Protein AF-A0A0T9RQ94-F1 (afdb_monomer_lite)

Structure (mmCIF, N/CA/C/O backbone):
data_AF-A0A0T9RQ94-F1
#
_entry.id   AF-A0A0T9RQ94-F1
#
loop_
_atom_site.group_PDB
_atom_site.id
_atom_site.type_symbol
_atom_site.label_atom_id
_atom_site.label_alt_id
_atom_site.label_comp_id
_atom_site.label_asym_id
_atom_site.label_entity_id
_atom_site.label_seq_id
_atom_site.pdbx_PDB_ins_code
_atom_site.Cartn_x
_atom_site.Cartn_y
_atom_site.Cartn_z
_atom_site.occupancy
_atom_site.B_iso_or_equiv
_atom_site.auth_seq_id
_atom_site.auth_comp_id
_atom_site.auth_asym_id
_atom_site.auth_atom_id
_atom_site.pdbx_PDB_model_num
ATOM 1 N N . MET A 1 1 ? -11.930 14.165 9.363 1.00 84.38 1 MET A N 1
ATOM 2 C CA . MET A 1 1 ? -12.222 12.716 9.436 1.00 84.38 1 MET A CA 1
ATOM 3 C C . MET A 1 1 ? -11.243 11.878 8.611 1.00 84.38 1 MET A C 1
ATOM 5 O O . MET A 1 1 ? -10.453 11.165 9.208 1.00 84.38 1 MET A O 1
ATOM 9 N N . ALA A 1 2 ? -11.200 12.005 7.276 1.00 91.44 2 ALA A N 1
ATOM 10 C CA . ALA A 1 2 ? -10.333 11.176 6.416 1.00 91.44 2 ALA A CA 1
ATOM 11 C C . ALA A 1 2 ? -8.835 11.224 6.786 1.00 91.44 2 ALA A C 1
ATOM 13 O O . ALA A 1 2 ? -8.189 10.189 6.918 1.00 91.44 2 ALA A O 1
ATOM 14 N N . GLN A 1 3 ? -8.295 12.425 7.026 1.00 94.50 3 GLN A N 1
ATOM 15 C CA . GLN A 1 3 ? -6.906 12.604 7.465 1.00 94.50 3 GLN A CA 1
ATOM 16 C C . GLN A 1 3 ? -6.615 11.885 8.790 1.00 94.50 3 GLN A C 1
ATOM 18 O O . GLN A 1 3 ? -5.543 11.311 8.949 1.00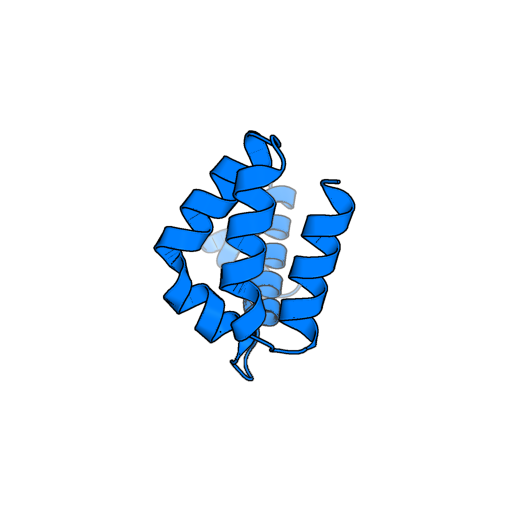 94.50 3 GLN A O 1
ATOM 23 N N . GLN A 1 4 ? -7.568 11.893 9.726 1.00 95.75 4 GLN A N 1
ATOM 24 C CA . GLN A 1 4 ? -7.407 11.249 11.027 1.00 95.75 4 GLN A CA 1
ATOM 25 C C . GLN A 1 4 ? -7.301 9.729 10.867 1.00 95.75 4 GLN A C 1
ATOM 27 O O . GLN A 1 4 ? -6.346 9.136 11.353 1.00 95.75 4 GLN A O 1
ATOM 32 N N . LEU A 1 5 ? -8.198 9.123 10.083 1.00 95.69 5 LEU A N 1
ATOM 33 C CA . LEU A 1 5 ? -8.158 7.690 9.777 1.00 95.69 5 LEU A CA 1
ATOM 34 C C . LEU A 1 5 ? -6.854 7.289 9.072 1.00 95.69 5 LEU A C 1
ATOM 36 O O . LEU A 1 5 ? -6.280 6.250 9.391 1.00 95.69 5 LEU A O 1
ATOM 40 N N . ALA A 1 6 ? -6.341 8.120 8.162 1.00 95.12 6 ALA A N 1
ATOM 41 C CA . ALA A 1 6 ? -5.050 7.876 7.518 1.00 95.12 6 ALA A CA 1
ATOM 42 C C . ALA A 1 6 ? -3.874 7.945 8.511 1.00 95.12 6 ALA A C 1
ATOM 44 O O . ALA A 1 6 ? -2.968 7.110 8.464 1.00 95.12 6 ALA A O 1
ATOM 45 N N . LEU A 1 7 ? -3.887 8.917 9.430 1.00 95.81 7 LEU A N 1
ATOM 46 C CA . LEU A 1 7 ? -2.870 9.041 10.477 1.00 95.81 7 LEU A CA 1
ATOM 47 C C . LEU A 1 7 ? -2.928 7.880 11.469 1.00 95.81 7 LEU A C 1
ATOM 49 O O . LEU A 1 7 ? -1.878 7.380 11.871 1.00 95.81 7 LEU A O 1
ATOM 53 N N . ASP A 1 8 ? -4.122 7.426 11.836 1.00 94.81 8 ASP A N 1
ATOM 54 C CA . ASP A 1 8 ? -4.286 6.268 12.710 1.00 94.81 8 ASP A CA 1
ATOM 55 C C . ASP A 1 8 ? -3.770 5.003 12.026 1.00 94.81 8 ASP A C 1
ATOM 57 O O . ASP A 1 8 ? -2.983 4.276 12.631 1.00 94.81 8 ASP A O 1
ATOM 61 N N . PHE A 1 9 ? -4.049 4.816 10.730 1.00 94.44 9 PHE A N 1
ATOM 62 C CA . PHE A 1 9 ? -3.444 3.736 9.947 1.00 94.44 9 PHE A CA 1
ATOM 63 C C . PHE A 1 9 ? -1.916 3.792 9.941 1.00 94.44 9 PHE A C 1
ATOM 65 O O . PHE A 1 9 ? -1.239 2.808 10.243 1.00 94.44 9 PHE A O 1
ATOM 72 N N . TYR A 1 10 ? -1.352 4.969 9.681 1.00 94.00 10 TYR A N 1
ATOM 73 C CA . TYR A 1 10 ? 0.093 5.172 9.719 1.00 94.00 10 TYR A CA 1
ATOM 74 C C . TYR A 1 10 ? 0.699 4.859 11.098 1.00 94.00 10 TYR A C 1
ATOM 76 O O . TYR A 1 10 ? 1.760 4.232 11.184 1.00 94.00 10 TYR A O 1
ATOM 84 N N . ARG A 1 11 ? 0.025 5.249 12.187 1.00 94.19 11 ARG A N 1
ATOM 85 C CA . ARG A 1 11 ? 0.450 4.921 13.557 1.00 94.19 11 ARG A CA 1
ATOM 86 C C . ARG A 1 11 ? 0.458 3.414 13.797 1.00 94.19 11 ARG A C 1
ATOM 88 O O . ARG A 1 11 ? 1.406 2.926 14.413 1.00 94.19 11 ARG A O 1
ATOM 95 N N . MET A 1 12 ? -0.524 2.670 13.283 1.00 94.19 12 MET A N 1
ATOM 96 C CA . MET A 1 12 ? -0.533 1.202 13.373 1.00 94.19 12 MET A CA 1
ATOM 97 C C . MET A 1 12 ? 0.694 0.589 12.696 1.00 94.19 12 MET A C 1
ATOM 99 O O . MET A 1 12 ? 1.384 -0.230 13.304 1.00 94.19 12 MET A O 1
ATOM 103 N N . LEU A 1 13 ? 1.024 1.048 11.481 1.00 91.88 13 LEU A N 1
ATOM 104 C CA . LEU A 1 13 ? 2.214 0.591 10.754 1.00 91.88 13 LEU A CA 1
ATOM 105 C C . LEU A 1 13 ? 3.508 0.902 11.524 1.00 91.88 13 LEU A C 1
ATOM 107 O O . LEU A 1 13 ? 4.399 0.061 11.620 1.00 91.88 13 LEU A O 1
ATOM 111 N N . LYS A 1 14 ? 3.622 2.109 12.095 1.00 91.38 14 LYS A N 1
ATOM 112 C CA . LYS A 1 14 ? 4.820 2.537 12.838 1.00 91.38 14 LYS A CA 1
ATOM 113 C C . LYS A 1 14 ? 5.011 1.807 14.158 1.00 91.38 14 LYS A C 1
ATOM 115 O O . LYS A 1 14 ? 6.142 1.484 14.508 1.00 91.38 14 LYS A O 1
ATOM 120 N N . THR A 1 15 ? 3.925 1.560 14.878 1.00 93.62 15 THR A N 1
ATOM 121 C CA . THR A 1 15 ? 3.950 0.853 16.168 1.00 93.62 15 THR A CA 1
ATOM 122 C C . THR A 1 15 ? 3.959 -0.665 16.009 1.00 93.62 15 THR A C 1
ATOM 124 O O . THR A 1 15 ? 4.130 -1.374 16.997 1.00 93.62 15 THR A O 1
ATOM 127 N N . LYS A 1 16 ? 3.780 -1.168 14.780 1.00 92.38 16 LYS A N 1
ATOM 128 C CA . LYS A 1 16 ? 3.619 -2.592 14.456 1.00 92.38 16 LYS A CA 1
ATOM 129 C C . LYS A 1 16 ? 2.473 -3.267 15.215 1.00 92.38 16 LYS A C 1
ATOM 131 O O . LYS A 1 16 ? 2.479 -4.482 15.427 1.00 92.38 16 LYS A O 1
ATOM 136 N N . ASN A 1 17 ? 1.481 -2.485 15.635 1.00 92.25 17 ASN A N 1
ATOM 137 C CA . ASN A 1 17 ? 0.391 -2.978 16.458 1.00 92.25 17 ASN A CA 1
ATOM 138 C C . ASN A 1 17 ? -0.785 -3.453 15.594 1.00 92.25 17 ASN A C 1
ATOM 140 O O . ASN A 1 17 ? -1.712 -2.697 15.302 1.00 92.25 17 ASN A O 1
ATOM 144 N N . LYS A 1 18 ? -0.753 -4.732 15.203 1.00 92.81 18 LYS A N 1
ATOM 145 C CA . LYS A 1 18 ? -1.792 -5.355 14.365 1.00 92.81 18 LYS A CA 1
ATOM 146 C C . LYS A 1 18 ? -3.185 -5.388 14.999 1.00 92.81 18 LYS A C 1
ATOM 148 O O . LYS A 1 18 ? -4.166 -5.503 14.274 1.00 92.81 18 LYS A O 1
ATOM 153 N N . THR A 1 19 ? -3.300 -5.298 16.327 1.00 93.62 19 THR A N 1
ATOM 154 C CA . THR A 1 19 ? -4.606 -5.403 17.008 1.00 93.62 19 THR A CA 1
ATOM 155 C C . THR A 1 19 ? -5.508 -4.208 16.718 1.00 93.62 19 THR A C 1
ATOM 157 O O . THR A 1 19 ? -6.725 -4.319 16.828 1.00 93.62 19 THR A O 1
ATOM 160 N N . LEU A 1 20 ? -4.919 -3.088 16.294 1.00 93.75 20 LEU A N 1
ATOM 161 C CA . LEU A 1 20 ? -5.633 -1.873 15.922 1.00 93.75 20 LEU A CA 1
ATOM 162 C C . LEU A 1 20 ? -6.276 -1.958 14.525 1.00 93.75 20 LEU A C 1
ATOM 164 O O . LEU A 1 20 ? -7.130 -1.131 14.211 1.00 93.75 20 LEU A O 1
ATOM 168 N N . LEU A 1 21 ? -5.915 -2.956 13.705 1.00 95.06 21 LEU A N 1
ATOM 169 C CA . LEU A 1 21 ? -6.368 -3.055 12.314 1.00 95.06 21 LEU A CA 1
ATOM 170 C C . LEU A 1 21 ? -7.885 -3.284 12.204 1.00 95.06 21 LEU A C 1
ATOM 172 O O . LEU A 1 21 ? -8.552 -2.582 11.450 1.00 95.06 21 LEU A O 1
ATOM 176 N N . ASN A 1 22 ? -8.445 -4.200 12.999 1.00 94.69 22 ASN A N 1
ATOM 177 C CA . ASN A 1 22 ? -9.892 -4.454 13.011 1.00 94.69 22 ASN A CA 1
ATOM 178 C C . ASN A 1 22 ? -10.700 -3.240 13.512 1.00 94.69 22 ASN A C 1
ATOM 180 O O . ASN A 1 22 ? -11.639 -2.840 12.826 1.00 94.69 22 ASN A O 1
ATOM 184 N N . PRO A 1 23 ? -10.342 -2.598 14.645 1.00 95.38 23 PRO A N 1
ATOM 185 C CA . PRO A 1 23 ? -10.960 -1.335 15.046 1.00 95.38 23 PRO A CA 1
ATOM 186 C C . PRO A 1 23 ? -10.896 -0.255 13.964 1.00 95.38 23 PRO A C 1
ATOM 188 O O . PRO A 1 23 ? -11.851 0.494 13.776 1.00 95.38 23 PRO A O 1
ATOM 191 N N . TRP A 1 24 ? -9.785 -0.172 13.229 1.00 96.56 24 TRP A N 1
ATOM 192 C CA . TRP A 1 24 ? -9.648 0.795 12.147 1.00 96.56 24 TRP A CA 1
ATOM 193 C C . TRP A 1 24 ? -10.623 0.529 10.995 1.00 96.56 24 TRP A C 1
ATOM 195 O O . TRP A 1 24 ? -11.249 1.474 10.520 1.00 96.56 24 TRP A O 1
ATOM 205 N N . PHE A 1 25 ? -10.809 -0.731 10.592 1.00 96.56 25 PHE A N 1
ATOM 206 C CA . PHE A 1 25 ? -11.804 -1.101 9.582 1.00 96.56 25 PHE A CA 1
ATOM 207 C C . PHE A 1 25 ? -13.227 -0.700 9.988 1.00 96.56 25 PHE A C 1
ATOM 209 O O . PHE A 1 25 ? -13.930 -0.057 9.205 1.00 96.56 25 PHE A O 1
ATOM 216 N N . ILE A 1 26 ? -13.610 -0.963 11.242 1.00 95.88 26 ILE A N 1
ATOM 217 C CA . ILE A 1 26 ? -14.909 -0.546 11.793 1.00 95.88 26 ILE A CA 1
ATOM 218 C C . ILE A 1 26 ? -15.055 0.979 11.709 1.00 95.88 26 ILE A C 1
ATOM 220 O O . ILE A 1 26 ? -16.016 1.473 11.120 1.00 95.88 26 ILE A O 1
ATOM 224 N N . ASN A 1 27 ? -14.056 1.731 12.180 1.00 96.00 27 ASN A N 1
ATOM 225 C CA . ASN A 1 27 ? -14.081 3.197 12.143 1.00 96.00 27 ASN A CA 1
ATOM 226 C C . ASN A 1 27 ? -14.181 3.756 10.713 1.00 96.00 27 ASN A C 1
ATOM 228 O O . ASN A 1 27 ? -14.826 4.781 10.489 1.00 96.00 27 ASN A O 1
ATOM 232 N N . VAL A 1 28 ? -13.547 3.107 9.730 1.00 96.88 28 VAL A N 1
ATOM 233 C CA . VAL A 1 28 ? -13.685 3.485 8.316 1.00 96.88 28 VAL A CA 1
ATOM 234 C C . VAL A 1 28 ? -15.097 3.182 7.813 1.00 96.88 28 VAL A C 1
ATOM 236 O O . VAL A 1 28 ? -15.687 4.036 7.143 1.00 96.88 28 VAL A O 1
ATOM 239 N N . SER A 1 29 ? -15.663 2.024 8.164 1.00 95.19 29 SER A N 1
ATOM 240 C CA . SER A 1 29 ? -17.025 1.637 7.777 1.00 95.19 29 SER A CA 1
ATOM 241 C C . SER A 1 29 ? -18.078 2.625 8.295 1.00 95.19 29 SER A C 1
ATOM 243 O O . SER A 1 29 ? -18.971 3.015 7.547 1.00 95.19 29 SER A O 1
ATOM 245 N N . GLU A 1 30 ? -17.901 3.156 9.505 1.00 95.38 30 GLU A N 1
ATOM 246 C CA . GLU A 1 30 ? -18.821 4.116 10.129 1.00 95.38 30 GLU A CA 1
ATOM 247 C C . GLU A 1 30 ? -18.572 5.574 9.701 1.00 95.38 30 GLU A C 1
ATOM 249 O O . GLU A 1 30 ? -19.401 6.451 9.933 1.00 95.38 30 GLU A O 1
ATOM 254 N N . SER A 1 31 ? -17.448 5.860 9.035 1.00 94.25 31 SER A N 1
ATOM 255 C CA . SER A 1 31 ? -17.045 7.235 8.700 1.00 94.25 31 SER A CA 1
ATOM 256 C C . SER A 1 31 ? -17.893 7.925 7.623 1.00 94.25 31 SER A C 1
ATOM 258 O O . SER A 1 31 ? -17.754 9.134 7.428 1.00 94.25 31 SER A O 1
ATOM 260 N N . GLY A 1 32 ? -18.708 7.173 6.874 1.00 93.69 32 GLY A N 1
ATOM 261 C CA . GLY A 1 32 ? -19.466 7.668 5.716 1.00 93.69 32 GLY A CA 1
ATOM 262 C C . GLY A 1 32 ? -18.607 8.048 4.497 1.00 93.69 32 GLY A C 1
ATOM 263 O O . GLY A 1 32 ? -19.128 8.566 3.509 1.00 93.69 32 GLY A O 1
ATOM 264 N N . LEU A 1 33 ? -17.290 7.809 4.538 1.00 95.69 33 LEU A N 1
ATOM 265 C CA . LEU A 1 33 ? -16.356 8.139 3.461 1.00 95.69 33 LEU A CA 1
ATOM 266 C C . LEU A 1 33 ? -16.314 7.012 2.423 1.00 95.69 33 LEU A C 1
ATOM 268 O O . LEU A 1 33 ? -15.454 6.138 2.490 1.00 95.69 33 LEU A O 1
ATOM 272 N N . ILE A 1 34 ? -17.223 7.053 1.447 1.00 95.62 34 ILE A N 1
ATOM 273 C CA . ILE A 1 34 ? -17.442 5.973 0.463 1.00 95.62 34 ILE A CA 1
ATOM 274 C C . ILE A 1 34 ? -16.144 5.514 -0.220 1.00 95.62 34 ILE A C 1
ATOM 276 O O . ILE A 1 34 ? -15.896 4.315 -0.342 1.00 95.62 34 ILE A O 1
ATOM 280 N N . ASP A 1 35 ? -15.287 6.444 -0.644 1.00 94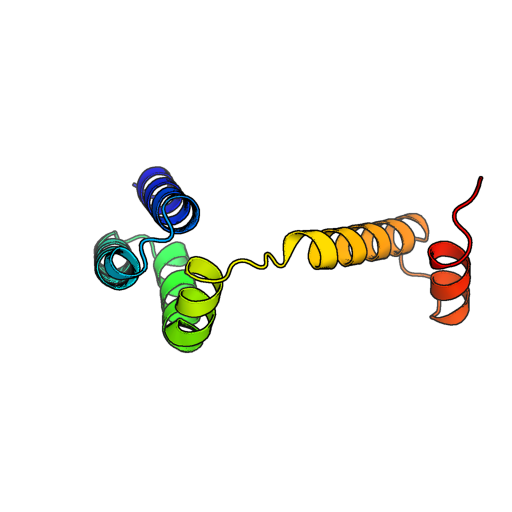.94 35 ASP A N 1
ATOM 281 C CA . ASP A 1 35 ? -14.034 6.079 -1.315 1.00 94.94 35 ASP A CA 1
ATOM 282 C C . ASP A 1 35 ? -13.058 5.365 -0.373 1.00 94.94 35 ASP A C 1
ATOM 284 O O . ASP A 1 35 ? -12.407 4.400 -0.770 1.00 94.94 35 ASP A O 1
ATOM 288 N N . LEU A 1 36 ? -12.998 5.781 0.894 1.00 95.25 36 LEU A N 1
ATOM 289 C CA . LEU 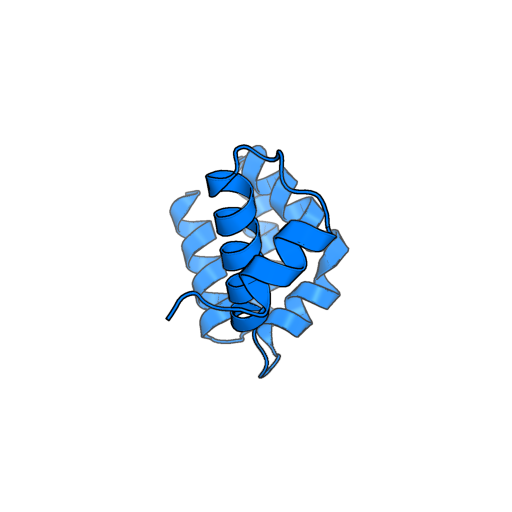A 1 36 ? -12.151 5.134 1.893 1.00 95.25 36 LEU A CA 1
ATOM 290 C C . LEU A 1 36 ? -12.718 3.772 2.315 1.00 95.25 36 LEU A C 1
ATOM 292 O O . LEU A 1 36 ? -11.951 2.834 2.504 1.00 95.25 36 LEU A O 1
ATOM 296 N N . GLN A 1 37 ? -14.043 3.640 2.394 1.00 96.75 37 GLN A N 1
ATOM 297 C CA . GLN A 1 37 ? -14.728 2.369 2.645 1.00 96.75 37 GLN A CA 1
ATOM 298 C C . GLN A 1 37 ? -14.439 1.341 1.547 1.00 96.75 37 GLN A C 1
ATOM 300 O O . GLN A 1 37 ? -14.140 0.191 1.853 1.00 96.75 37 GLN A O 1
ATOM 305 N N . ARG A 1 38 ? -14.454 1.745 0.268 1.00 96.38 38 ARG A N 1
ATOM 306 C CA . ARG A 1 38 ? -14.084 0.852 -0.848 1.00 96.38 38 ARG A CA 1
ATOM 307 C C . ARG A 1 38 ? -12.639 0.371 -0.744 1.00 96.38 38 ARG A C 1
ATOM 309 O O . ARG A 1 38 ? -12.368 -0.802 -0.984 1.00 96.38 38 ARG A O 1
ATOM 316 N N . VAL A 1 39 ? -11.721 1.268 -0.385 1.00 95.12 39 VAL A N 1
ATOM 317 C CA . VAL A 1 39 ? -10.313 0.913 -0.157 1.00 95.12 39 VAL A CA 1
ATOM 318 C C . VAL A 1 39 ? -10.193 -0.067 1.012 1.00 95.12 39 VAL A C 1
ATOM 320 O O . VAL A 1 39 ? -9.541 -1.099 0.871 1.00 95.12 39 VAL A O 1
ATOM 323 N N . ALA A 1 40 ? -10.862 0.217 2.132 1.00 95.88 40 ALA A N 1
ATOM 324 C CA . ALA A 1 40 ? -10.877 -0.652 3.304 1.00 95.88 40 ALA A CA 1
ATOM 325 C C . ALA A 1 40 ? -11.445 -2.044 2.998 1.00 95.88 40 ALA A C 1
ATOM 327 O O . ALA A 1 40 ? -10.845 -3.024 3.413 1.00 95.88 40 ALA A O 1
ATOM 328 N N . ALA A 1 41 ? -12.508 -2.153 2.199 1.00 95.31 41 ALA A N 1
ATOM 329 C CA . ALA A 1 41 ? -13.069 -3.444 1.798 1.00 95.31 41 ALA A CA 1
ATOM 330 C C . ALA A 1 41 ? -12.061 -4.309 1.015 1.00 95.31 41 ALA A C 1
ATOM 332 O O . ALA A 1 41 ? -11.945 -5.510 1.254 1.00 95.31 41 ALA A O 1
ATOM 333 N N . GLY A 1 42 ? -11.283 -3.701 0.111 1.00 95.62 42 GLY A N 1
ATOM 334 C CA . GLY A 1 42 ? -10.184 -4.405 -0.558 1.00 95.62 42 GLY A CA 1
ATOM 335 C C . GLY A 1 42 ? -9.093 -4.824 0.431 1.00 95.62 42 GLY A C 1
ATOM 336 O O . GLY A 1 42 ? -8.647 -5.967 0.429 1.00 95.62 42 GLY A O 1
ATOM 337 N N . MET A 1 43 ? -8.719 -3.927 1.342 1.00 95.75 43 MET A N 1
ATOM 338 C CA . MET A 1 43 ? -7.736 -4.221 2.386 1.00 95.75 43 MET A CA 1
ATOM 339 C C . MET A 1 43 ? -8.188 -5.337 3.341 1.00 95.75 43 MET A C 1
ATOM 341 O O . MET A 1 43 ? -7.353 -6.128 3.769 1.00 95.75 43 MET A O 1
ATOM 345 N N . GLU A 1 44 ? -9.479 -5.440 3.659 1.00 95.19 44 GLU A N 1
ATOM 346 C CA . GLU A 1 44 ? -10.033 -6.535 4.466 1.00 95.19 44 GLU A CA 1
ATOM 347 C C . GLU A 1 44 ? -9.860 -7.891 3.776 1.00 95.19 44 GLU A C 1
ATOM 349 O O . GLU A 1 44 ? -9.481 -8.861 4.434 1.00 95.19 44 GLU A O 1
ATOM 354 N N . SER A 1 45 ? -10.049 -7.962 2.450 1.00 95.12 45 SER A N 1
ATOM 355 C CA . SER A 1 45 ? -9.790 -9.201 1.698 1.00 95.12 45 SER A CA 1
ATOM 356 C C . SER A 1 45 ? -8.320 -9.638 1.753 1.00 95.12 45 SER A C 1
ATOM 358 O O . SER A 1 45 ? -8.035 -10.834 1.781 1.00 95.12 45 SER A O 1
ATOM 360 N N . ASP A 1 46 ? -7.402 -8.677 1.891 1.00 95.56 46 ASP A N 1
ATOM 361 C CA . ASP A 1 46 ? -5.959 -8.895 2.024 1.00 95.56 46 ASP A CA 1
ATOM 362 C C . ASP A 1 46 ? -5.464 -8.800 3.484 1.00 95.56 46 ASP A C 1
ATOM 364 O O . ASP A 1 46 ? -4.260 -8.659 3.734 1.00 95.56 46 ASP A O 1
ATOM 368 N N . ALA A 1 47 ? -6.355 -8.890 4.482 1.00 93.62 47 ALA A N 1
ATOM 369 C CA . ALA A 1 47 ? -6.021 -8.604 5.881 1.00 93.62 47 ALA A CA 1
ATOM 370 C C . ALA A 1 47 ? -4.836 -9.432 6.408 1.00 93.62 47 ALA A C 1
ATOM 372 O O . ALA A 1 47 ? -3.996 -8.908 7.139 1.00 93.62 47 ALA A O 1
ATOM 373 N N . ALA A 1 48 ? -4.714 -10.701 6.005 1.00 94.06 48 ALA A N 1
ATOM 374 C CA . ALA A 1 48 ? -3.586 -11.551 6.391 1.00 94.06 48 ALA A CA 1
ATOM 375 C C . ALA A 1 48 ? -2.239 -10.999 5.888 1.00 94.06 4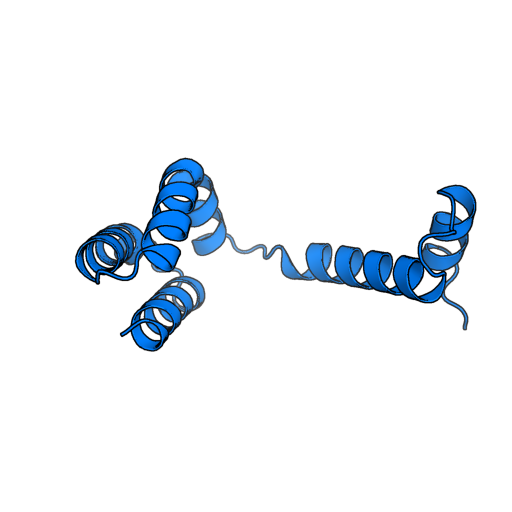8 ALA A C 1
ATOM 377 O O . ALA A 1 48 ? -1.267 -10.943 6.644 1.00 94.06 48 ALA A O 1
ATOM 378 N N . ALA A 1 49 ? -2.192 -10.535 4.636 1.00 93.62 49 ALA A N 1
ATOM 379 C CA . ALA A 1 49 ? -0.999 -9.927 4.055 1.00 93.62 49 ALA A CA 1
ATOM 380 C C . ALA A 1 49 ? -0.672 -8.583 4.721 1.00 93.62 49 ALA A C 1
ATOM 382 O O . ALA A 1 49 ? 0.496 -8.287 4.973 1.00 93.62 49 ALA A O 1
ATOM 383 N N . ILE A 1 50 ? -1.691 -7.790 5.066 1.00 93.88 50 ILE A N 1
ATOM 384 C CA . ILE A 1 50 ? -1.513 -6.513 5.773 1.00 93.88 50 ILE A CA 1
ATOM 385 C C . ILE A 1 50 ? -0.991 -6.738 7.194 1.00 93.88 50 ILE A C 1
ATOM 387 O O . ILE A 1 50 ? -0.078 -6.037 7.629 1.00 93.88 50 ILE A O 1
ATOM 391 N N . VAL A 1 51 ? -1.518 -7.730 7.913 1.00 94.44 51 VAL A N 1
ATOM 392 C CA . VAL A 1 51 ? -1.019 -8.106 9.243 1.00 94.44 51 VAL A CA 1
ATOM 393 C C . VAL A 1 51 ? 0.450 -8.513 9.172 1.00 94.44 51 VAL A C 1
ATOM 395 O O . VAL A 1 51 ? 1.248 -8.052 9.992 1.00 94.44 51 VAL A O 1
ATOM 398 N N . GLU A 1 52 ? 0.829 -9.318 8.180 1.00 93.31 52 GLU A N 1
ATOM 399 C CA . GLU A 1 52 ? 2.231 -9.682 7.982 1.00 93.31 52 GLU A CA 1
ATOM 400 C C . GLU A 1 52 ? 3.082 -8.454 7.632 1.00 93.31 52 GLU A C 1
ATOM 402 O O . GLU A 1 52 ? 4.145 -8.260 8.216 1.00 93.31 52 GLU A O 1
ATOM 407 N N . ALA A 1 53 ? 2.597 -7.555 6.772 1.00 91.56 53 ALA A N 1
ATOM 408 C CA . ALA A 1 53 ? 3.290 -6.308 6.449 1.00 91.56 53 ALA A CA 1
ATOM 409 C C . ALA A 1 53 ? 3.505 -5.400 7.678 1.00 91.56 53 ALA A C 1
ATOM 411 O O . ALA A 1 53 ? 4.531 -4.724 7.768 1.00 91.56 53 ALA A O 1
ATOM 412 N N . ILE A 1 54 ? 2.573 -5.399 8.638 1.00 93.12 54 ILE A N 1
ATOM 413 C CA . ILE A 1 54 ? 2.693 -4.672 9.913 1.00 93.12 54 ILE A CA 1
ATOM 414 C C . ILE A 1 54 ? 3.753 -5.317 10.815 1.00 93.12 54 ILE A C 1
ATOM 416 O O . ILE A 1 54 ? 4.580 -4.618 11.407 1.00 93.12 54 ILE A O 1
ATOM 420 N N . CYS A 1 55 ? 3.724 -6.642 10.958 1.00 92.25 55 CYS A N 1
ATOM 421 C CA . CYS A 1 55 ? 4.573 -7.353 11.915 1.00 92.25 55 CYS A CA 1
ATOM 422 C C . CYS A 1 55 ? 5.986 -7.629 11.392 1.00 92.25 55 CYS A C 1
ATOM 424 O O . CYS A 1 55 ? 6.923 -7.742 12.190 1.00 92.25 55 CYS A O 1
ATOM 426 N N . SER A 1 56 ? 6.161 -7.716 10.075 1.00 91.75 56 SER A N 1
ATOM 427 C CA . SER A 1 56 ? 7.425 -8.112 9.473 1.00 91.75 56 SER A CA 1
ATOM 428 C C . SER A 1 56 ? 8.566 -7.159 9.832 1.00 91.75 56 SER A C 1
ATOM 430 O O . SER A 1 56 ? 8.413 -5.953 10.075 1.00 91.75 56 SER A O 1
ATOM 432 N N . LYS A 1 57 ? 9.776 -7.717 9.872 1.00 90.25 57 LYS A N 1
ATOM 433 C CA . LYS A 1 57 ? 11.018 -6.935 9.937 1.00 90.25 57 LYS A CA 1
ATOM 434 C C . LYS A 1 57 ? 11.413 -6.371 8.572 1.00 90.25 57 LYS A C 1
ATOM 436 O O . LYS A 1 57 ? 12.197 -5.428 8.514 1.00 90.25 57 LYS A O 1
ATOM 441 N N . TRP A 1 58 ? 10.884 -6.948 7.497 1.00 88.25 58 TRP A N 1
ATOM 442 C CA . TRP A 1 58 ? 11.183 -6.555 6.130 1.00 88.25 58 TRP A CA 1
ATOM 443 C C . TRP A 1 58 ? 10.156 -5.542 5.639 1.00 88.25 58 TRP A C 1
ATOM 445 O O . TRP A 1 58 ? 8.972 -5.649 5.938 1.00 88.25 58 TRP A O 1
ATOM 455 N N . SER A 1 59 ? 10.615 -4.561 4.865 1.00 86.50 59 SER A N 1
ATOM 456 C CA . SER A 1 59 ? 9.732 -3.606 4.197 1.00 86.50 59 SER A CA 1
ATOM 457 C C . SER A 1 59 ? 9.834 -3.775 2.687 1.00 86.50 59 SER A C 1
ATOM 459 O O . SER A 1 59 ? 10.916 -4.039 2.161 1.00 86.50 59 SER A O 1
ATOM 461 N N . ASN A 1 60 ? 8.730 -3.539 1.977 1.00 89.94 60 ASN A N 1
ATOM 462 C CA . ASN A 1 60 ? 8.727 -3.526 0.513 1.00 89.94 60 ASN A CA 1
ATOM 463 C C . ASN A 1 60 ? 9.400 -2.262 -0.077 1.00 89.94 60 ASN A C 1
ATOM 465 O O . ASN A 1 60 ? 9.438 -2.080 -1.288 1.00 89.94 60 ASN A O 1
ATOM 469 N N . GLY A 1 61 ? 9.947 -1.369 0.760 1.00 90.88 61 GLY A N 1
ATOM 470 C CA . GLY A 1 61 ? 10.463 -0.065 0.332 1.00 90.88 61 GLY A CA 1
ATOM 471 C C . GLY A 1 61 ? 11.626 -0.142 -0.662 1.00 90.88 61 GLY A C 1
ATOM 472 O O . GLY A 1 61 ? 11.667 0.635 -1.611 1.00 90.88 61 GLY A O 1
ATOM 473 N N . VAL A 1 62 ? 12.546 -1.098 -0.494 1.00 92.31 62 VAL A N 1
ATOM 474 C CA . VAL A 1 62 ? 13.677 -1.285 -1.428 1.00 92.31 62 VAL A CA 1
ATOM 475 C C . VAL A 1 62 ? 13.179 -1.738 -2.802 1.00 92.31 62 VAL A C 1
ATOM 477 O O . VAL A 1 62 ? 13.600 -1.207 -3.830 1.00 92.31 62 VAL A O 1
ATOM 480 N N . VAL A 1 63 ? 12.244 -2.689 -2.816 1.00 94.00 63 VAL A N 1
ATOM 481 C CA . VAL A 1 63 ? 11.637 -3.215 -4.043 1.00 94.00 63 VAL A CA 1
ATOM 482 C C . VAL A 1 63 ? 10.852 -2.116 -4.756 1.00 94.00 63 VAL A C 1
ATOM 484 O O . VAL A 1 63 ? 11.076 -1.886 -5.945 1.00 94.00 63 VAL A O 1
ATOM 487 N N . GLU A 1 64 ? 10.015 -1.367 -4.035 1.00 94.88 64 GLU A N 1
ATOM 488 C CA . GLU A 1 64 ? 9.292 -0.219 -4.595 1.00 94.88 64 GLU A CA 1
ATOM 489 C C . GLU A 1 64 ? 10.239 0.873 -5.105 1.00 94.88 64 GLU A C 1
ATOM 491 O O . GLU A 1 64 ? 9.973 1.486 -6.139 1.00 94.88 64 GLU A O 1
ATOM 496 N N . GLY A 1 65 ? 11.386 1.078 -4.452 1.00 93.94 65 GLY A N 1
ATOM 497 C CA . GLY A 1 65 ? 12.440 1.968 -4.937 1.00 93.94 65 GLY A CA 1
ATOM 498 C C . GLY A 1 65 ? 12.970 1.549 -6.312 1.00 93.94 65 GLY A C 1
ATOM 499 O O . GLY A 1 65 ? 13.044 2.371 -7.232 1.00 93.94 65 GLY A O 1
ATOM 500 N N . HIS A 1 66 ? 13.271 0.260 -6.496 1.00 92.12 66 HIS A N 1
ATOM 501 C CA . HIS A 1 66 ? 13.682 -0.282 -7.795 1.00 92.12 66 HIS A CA 1
ATOM 502 C C . HIS A 1 66 ? 12.576 -0.168 -8.851 1.00 92.12 66 HIS A C 1
ATOM 504 O O . HIS A 1 66 ? 12.842 0.254 -9.980 1.00 92.12 66 HIS A O 1
ATOM 510 N N . VAL A 1 67 ? 11.330 -0.479 -8.486 1.00 93.50 67 VAL A N 1
ATOM 511 C CA . VAL A 1 67 ? 10.167 -0.340 -9.375 1.00 93.50 67 VAL A CA 1
ATOM 512 C C . VAL A 1 67 ? 9.968 1.120 -9.785 1.00 93.50 67 VAL A C 1
ATOM 514 O O . VAL A 1 67 ? 9.720 1.402 -10.960 1.00 93.50 67 VAL A O 1
ATOM 517 N N . ASN A 1 68 ? 10.117 2.067 -8.859 1.00 94.38 68 ASN A N 1
ATOM 518 C CA . ASN A 1 68 ? 9.998 3.490 -9.149 1.00 94.38 68 ASN A CA 1
ATOM 519 C C . ASN A 1 68 ? 11.116 3.972 -10.087 1.00 94.38 68 ASN A C 1
ATOM 521 O O . ASN A 1 68 ? 10.833 4.667 -11.065 1.00 94.38 68 ASN A O 1
ATOM 525 N N . ARG A 1 69 ? 12.366 3.537 -9.868 1.00 91.44 69 ARG A N 1
ATOM 526 C CA . ARG A 1 69 ? 13.489 3.810 -10.785 1.00 91.44 69 ARG A CA 1
ATOM 527 C C . ARG A 1 69 ? 13.209 3.270 -12.189 1.00 91.44 69 ARG A C 1
ATOM 529 O O . ARG A 1 69 ? 13.412 3.985 -13.170 1.00 91.44 69 ARG A O 1
ATOM 536 N N . LEU A 1 70 ? 12.692 2.046 -12.297 1.00 91.69 70 LEU A N 1
ATOM 537 C CA . LEU A 1 70 ? 12.318 1.445 -13.579 1.00 91.69 70 LEU A CA 1
ATOM 538 C C . LEU A 1 70 ? 11.194 2.232 -14.274 1.00 91.69 70 LEU A C 1
ATOM 540 O O . LEU A 1 70 ? 11.296 2.542 -15.464 1.00 91.69 70 LEU A O 1
ATOM 544 N N . LYS A 1 71 ? 10.134 2.592 -13.537 1.00 91.75 71 LYS A N 1
ATOM 545 C CA . LYS A 1 71 ? 9.026 3.420 -14.044 1.00 91.75 71 LYS A CA 1
ATOM 546 C C . LYS A 1 71 ? 9.535 4.779 -14.532 1.00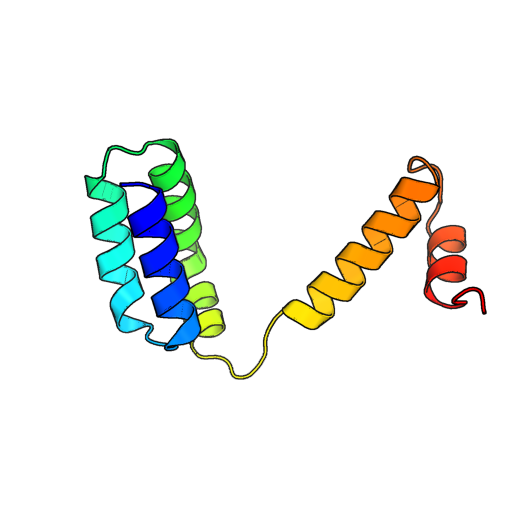 91.75 71 LYS A C 1
ATOM 548 O O . LYS A 1 71 ? 9.104 5.237 -15.589 1.00 91.75 71 LYS A O 1
ATOM 553 N N . MET A 1 72 ? 10.465 5.400 -13.808 1.00 93.38 72 MET A N 1
ATOM 554 C CA . MET A 1 72 ? 11.094 6.666 -14.187 1.00 93.38 72 MET A CA 1
ATOM 555 C C . MET A 1 72 ? 11.888 6.537 -15.495 1.00 93.38 72 MET A C 1
ATOM 557 O O . MET A 1 72 ? 11.625 7.296 -16.427 1.00 93.38 72 MET A O 1
ATOM 561 N N . LEU A 1 73 ? 12.753 5.525 -15.626 1.00 90.38 73 LEU A N 1
ATOM 562 C CA . LEU A 1 73 ? 13.498 5.263 -16.866 1.00 90.38 73 LEU A CA 1
ATOM 563 C C . LEU A 1 73 ? 12.566 5.041 -18.066 1.00 90.38 73 LEU A C 1
ATOM 565 O O . LEU A 1 73 ? 12.788 5.596 -19.141 1.00 90.38 73 LEU A O 1
ATOM 569 N N . LYS A 1 74 ? 11.480 4.281 -17.886 1.00 91.31 74 LYS A N 1
ATOM 570 C CA . LYS A 1 74 ? 10.474 4.072 -18.938 1.00 91.31 74 LYS A CA 1
ATOM 571 C C . LYS A 1 74 ? 9.763 5.378 -19.326 1.00 91.31 74 LYS A C 1
ATOM 573 O O . LYS A 1 74 ? 9.520 5.604 -20.513 1.00 91.31 74 LYS A O 1
ATOM 578 N N . ARG A 1 75 ? 9.452 6.245 -18.352 1.00 93.44 75 ARG A N 1
ATOM 579 C CA . ARG A 1 75 ? 8.827 7.566 -18.572 1.00 93.44 75 ARG A CA 1
ATOM 580 C C . ARG A 1 75 ? 9.755 8.541 -19.300 1.00 93.44 75 ARG A C 1
ATOM 582 O O . ARG A 1 75 ? 9.285 9.212 -20.210 1.00 93.44 75 ARG A O 1
ATOM 589 N N . GLN A 1 76 ? 11.055 8.553 -18.990 1.00 90.81 76 GLN A N 1
ATOM 590 C CA . GLN A 1 76 ? 12.057 9.348 -19.726 1.00 90.81 76 GLN A CA 1
ATOM 591 C C . GLN A 1 76 ? 12.117 8.997 -21.220 1.00 90.81 76 GLN A C 1
ATOM 593 O O . GLN A 1 76 ? 12.557 9.796 -22.039 1.00 90.81 76 GLN A O 1
ATOM 598 N N . MET A 1 77 ? 11.678 7.793 -21.581 1.00 89.50 77 MET A N 1
ATOM 599 C CA . MET A 1 77 ? 11.664 7.291 -22.954 1.00 89.50 77 MET A CA 1
ATOM 600 C C . MET A 1 77 ? 10.262 7.316 -23.570 1.00 89.50 77 MET A C 1
ATOM 602 O O . MET A 1 77 ? 10.022 6.639 -24.570 1.00 89.50 77 MET A O 1
ATOM 606 N N . TYR A 1 78 ? 9.321 8.041 -22.953 1.00 90.12 78 TYR A N 1
ATOM 607 C CA . TYR A 1 78 ? 7.925 8.146 -23.389 1.00 90.12 78 TYR A CA 1
ATOM 608 C C . TYR A 1 78 ? 7.246 6.781 -23.594 1.00 90.12 78 TYR A C 1
ATOM 610 O O . TYR A 1 78 ? 6.404 6.614 -24.472 1.00 90.12 78 TYR A O 1
ATOM 618 N N . GLY A 1 79 ? 7.654 5.767 -22.823 1.00 86.31 79 GLY A N 1
ATOM 619 C CA . GLY A 1 79 ? 7.128 4.406 -22.942 1.00 86.31 79 GLY A CA 1
ATOM 620 C C . GLY A 1 79 ? 7.594 3.624 -24.175 1.00 86.31 79 GLY A C 1
ATOM 621 O O . GLY A 1 79 ? 7.188 2.476 -24.323 1.00 86.31 79 GLY A O 1
ATOM 622 N N . ARG A 1 80 ? 8.469 4.186 -25.020 1.00 86.00 80 ARG A N 1
ATOM 623 C CA . ARG A 1 80 ? 8.922 3.575 -26.287 1.00 86.00 80 ARG A CA 1
ATOM 624 C C . ARG A 1 80 ? 10.076 2.581 -26.131 1.00 86.00 80 ARG A C 1
ATOM 626 O O . ARG A 1 80 ? 10.576 2.045 -27.113 1.00 86.00 80 ARG A O 1
ATOM 633 N N . ALA A 1 81 ? 10.533 2.349 -24.906 1.00 84.31 81 ALA A N 1
ATOM 634 C CA . ALA A 1 81 ? 11.625 1.430 -24.630 1.00 84.31 81 ALA A CA 1
ATOM 635 C C . ALA A 1 81 ? 11.119 -0.015 -24.527 1.00 84.31 81 ALA A C 1
ATOM 637 O O . ALA A 1 81 ? 10.360 -0.343 -23.613 1.00 84.31 81 ALA A O 1
ATOM 638 N N . GLY A 1 82 ? 11.575 -0.876 -25.441 1.00 87.19 82 GLY A N 1
ATOM 639 C CA . GLY A 1 82 ? 11.420 -2.327 -25.323 1.00 87.19 82 GLY A CA 1
ATOM 640 C C . GLY A 1 82 ? 12.267 -2.910 -24.184 1.00 87.19 82 GLY A C 1
ATOM 641 O O . GLY A 1 82 ? 13.123 -2.227 -23.613 1.00 87.19 82 GLY A O 1
ATOM 642 N N . PHE A 1 83 ? 12.049 -4.187 -23.863 1.00 89.75 83 PHE A N 1
ATOM 643 C CA . PHE A 1 83 ? 12.702 -4.857 -22.732 1.00 89.75 83 PHE A CA 1
ATOM 644 C C . PHE A 1 83 ? 14.236 -4.771 -22.777 1.00 89.75 83 PHE A C 1
ATOM 646 O O . PHE A 1 83 ? 14.846 -4.369 -21.792 1.00 89.75 83 PHE A O 1
ATOM 653 N N . GLU A 1 84 ? 14.854 -5.054 -23.927 1.00 91.25 84 GLU A N 1
ATOM 654 C CA . GLU A 1 84 ? 16.314 -4.998 -24.102 1.00 91.25 84 GLU A CA 1
ATOM 655 C C . GLU A 1 84 ? 16.903 -3.621 -23.765 1.00 91.25 84 GLU A C 1
ATOM 657 O O . GLU A 1 84 ? 17.920 -3.503 -23.081 1.00 91.25 84 GLU A O 1
ATOM 662 N N . LEU A 1 85 ? 16.229 -2.553 -24.194 1.00 88.75 85 LEU A N 1
ATOM 663 C CA . LEU A 1 85 ? 16.676 -1.184 -23.962 1.00 88.75 85 LEU A CA 1
ATOM 664 C C . LEU A 1 85 ? 16.489 -0.761 -22.499 1.00 88.75 85 LEU A C 1
ATOM 666 O O . LEU A 1 85 ? 17.372 -0.119 -21.925 1.00 88.75 85 LEU A O 1
ATOM 670 N N . LEU A 1 86 ? 15.377 -1.164 -21.874 1.00 89.69 86 LEU A N 1
ATOM 671 C CA . LEU A 1 86 ? 15.158 -0.972 -20.438 1.00 89.69 86 LEU A CA 1
ATOM 672 C C . LEU A 1 86 ? 16.206 -1.727 -19.614 1.00 89.69 86 LEU A C 1
ATOM 674 O O . LEU A 1 86 ? 16.798 -1.142 -18.709 1.00 89.69 86 LEU A O 1
ATOM 678 N N . ARG A 1 87 ? 16.489 -2.988 -19.961 1.00 90.44 87 ARG A N 1
ATOM 679 C CA . ARG A 1 87 ? 17.501 -3.815 -19.294 1.00 90.44 87 ARG A CA 1
ATOM 680 C C . ARG A 1 87 ? 18.872 -3.148 -19.339 1.00 90.44 87 ARG A C 1
ATOM 682 O O . ARG A 1 87 ? 19.497 -3.009 -18.291 1.00 90.44 87 ARG A O 1
ATOM 689 N N . ARG A 1 88 ? 19.313 -2.674 -20.510 1.00 90.44 88 ARG A N 1
ATOM 690 C CA . ARG A 1 88 ? 20.595 -1.959 -20.652 1.00 90.44 88 ARG A CA 1
ATOM 691 C C . ARG A 1 88 ? 20.662 -0.716 -19.763 1.00 90.44 88 ARG A C 1
ATOM 693 O O . ARG A 1 88 ? 21.647 -0.539 -19.063 1.00 90.44 88 ARG A O 1
ATOM 700 N N . ARG A 1 89 ? 19.608 0.106 -19.712 1.00 87.19 89 ARG A N 1
ATOM 701 C CA . ARG A 1 89 ? 19.590 1.325 -18.874 1.00 87.19 89 ARG A CA 1
ATOM 702 C C . ARG A 1 89 ? 19.512 1.064 -17.368 1.00 87.19 89 ARG A C 1
ATOM 704 O O . ARG A 1 89 ? 19.943 1.901 -16.582 1.00 87.19 89 ARG A O 1
ATOM 711 N N . VAL A 1 90 ? 18.935 -0.061 -16.955 1.00 88.44 90 VAL A N 1
ATOM 712 C CA . VAL A 1 90 ? 18.885 -0.456 -15.538 1.00 88.44 90 VAL A CA 1
ATOM 713 C C . VAL A 1 90 ? 20.225 -1.044 -15.090 1.00 88.44 90 VAL A C 1
ATOM 715 O O . VAL A 1 90 ? 20.707 -0.689 -14.014 1.00 88.44 90 VAL A O 1
ATOM 718 N N . MET A 1 91 ? 20.813 -1.918 -15.916 1.00 88.19 91 MET A N 1
ATOM 719 C CA . MET A 1 91 ? 22.044 -2.666 -15.617 1.00 88.19 91 MET A CA 1
ATOM 720 C C . MET A 1 91 ? 23.323 -1.857 -15.847 1.00 88.19 91 MET A C 1
ATOM 722 O O . MET A 1 91 ? 24.344 -2.154 -15.237 1.00 88.19 91 MET A O 1
ATOM 726 N N . SER A 1 92 ? 23.268 -0.836 -16.699 1.00 78.94 92 SER A N 1
ATOM 727 C CA . SER A 1 92 ? 24.332 0.145 -16.884 1.00 78.94 92 SER A CA 1
ATOM 728 C C . SER A 1 92 ? 23.824 1.487 -16.364 1.00 78.94 92 SER A C 1
ATOM 730 O O . SER A 1 92 ? 23.262 2.263 -17.143 1.00 78.94 92 SER A O 1
A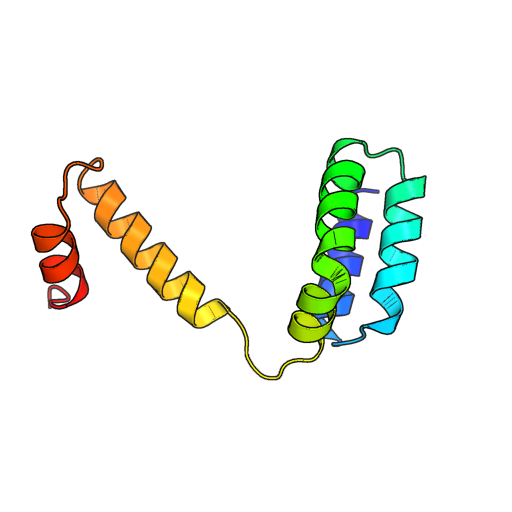TOM 732 N N . PRO A 1 93 ? 23.954 1.773 -15.052 1.00 60.62 93 PRO A N 1
ATOM 733 C CA . PRO A 1 93 ? 23.820 3.143 -14.590 1.00 60.62 93 PRO A CA 1
ATOM 734 C C . PRO A 1 93 ? 24.804 3.968 -15.420 1.00 60.62 93 PRO A C 1
ATOM 736 O O . PRO A 1 93 ? 25.980 3.616 -15.484 1.00 60.62 93 PRO A O 1
ATOM 739 N N . LEU A 1 94 ? 24.320 4.998 -16.116 1.00 57.84 94 LEU A N 1
ATOM 740 C CA . LEU A 1 94 ? 25.214 6.028 -16.635 1.00 57.84 94 LEU A CA 1
ATOM 741 C C . LEU A 1 94 ? 26.069 6.480 -15.443 1.00 57.84 94 LEU A C 1
ATOM 743 O O . LEU A 1 94 ? 25.502 6.848 -14.411 1.00 57.84 94 LEU A O 1
ATOM 747 N N . ALA A 1 95 ? 27.388 6.318 -15.562 1.00 47.59 95 ALA A N 1
ATOM 748 C CA . ALA A 1 95 ? 28.337 6.997 -14.692 1.00 47.59 95 ALA A CA 1
ATOM 749 C C . ALA A 1 95 ? 28.168 8.513 -14.851 1.00 47.59 95 ALA A C 1
ATOM 751 O O . ALA A 1 95 ? 27.843 8.942 -15.986 1.00 47.59 95 ALA A O 1
#

Secondary structure (DSSP, 8-state):
-HHHHHHHHHHHHHHT-GGGHHHHHHHHHHT--HHHHHHHHHHHHTHHHHHHHHH-S--THHHHHHHHHHHHHHHHTTT---HHHHHHHHHS---

pLDDT: mean 91.46, std 7.33, range [47.59, 96.88]

Foldseek 3Di:
DVVVLVVLVVVCLVVLPLVCLVVSLVCQVPVPPVVSNVVSVVCVVVSVVVNCQSNDPDHCVVVVVLVVVLVVVCVVVVVPDDPVRSCCCSVDPDD

Radius of gyration: 18.51 Å; chains: 1; bounding box: 48×24×43 Å

InterPro domains:
  IPR002560 Transposase IS204/IS1001/IS1096/IS1165, DDE domain [PF01610] (9-90)
  IPR047951 Transposase ISL3 [PTHR33498] (4-91)

Organism: NCBI:txid367190

Sequence (95 aa):
MAQQLALDFYRMLKTKNKTLLNPWFINVSESGLIDLQRVAAGMESDAAAIVEAICSKWSNGVVEGHVNRLKMLKRQMYGRAGFELLRRRVMSPLA